Protein AF-A0A7J4P0K3-F1 (afdb_monomer_lite)

Foldseek 3Di:
DDPVVVQVVVLVVVQVVLVVVVWDKDAFDFDADPVRHTDDTFGMKTWDADPVRDIDIFTFDADPDPPDGDRDPPPVVVVVVVD

Secondary structure (DSSP, 8-state):
--THHHHHHHHHHHHHHHHHTT-EEEEEEEEE-TTS-EEEEEEEEEEEE-TT--EEEEEE----BTTB------HHHHHHTT-

Structure (mmCIF, N/CA/C/O backbone):
data_AF-A0A7J4P0K3-F1
#
_entry.id   AF-A0A7J4P0K3-F1
#
loop_
_atom_site.group_PDB
_atom_site.id
_atom_site.type_symbol
_atom_site.label_atom_id
_atom_site.label_alt_id
_atom_site.label_comp_id
_atom_site.label_asym_id
_atom_site.label_entity_id
_atom_site.label_seq_id
_atom_site.pdbx_PDB_ins_code
_atom_site.Cartn_x
_atom_site.Cartn_y
_atom_site.Cartn_z
_atom_site.occupancy
_atom_site.B_iso_or_equiv
_atom_site.auth_seq_id
_atom_site.auth_comp_id
_atom_site.auth_asym_id
_atom_site.auth_atom_id
_atom_site.pdbx_PDB_model_num
ATOM 1 N N . MET A 1 1 ? 20.079 6.345 -19.343 1.00 44.25 1 MET A N 1
ATOM 2 C CA . MET A 1 1 ? 18.924 6.795 -18.533 1.00 44.25 1 MET A CA 1
ATOM 3 C C . MET A 1 1 ? 18.818 5.865 -17.343 1.00 44.25 1 MET A C 1
ATOM 5 O O . MET A 1 1 ? 18.706 4.666 -17.558 1.00 44.25 1 MET A O 1
ATOM 9 N N . SER A 1 2 ? 18.980 6.390 -16.131 1.00 38.81 2 SER A N 1
ATOM 10 C CA . SER A 1 2 ? 18.978 5.613 -14.888 1.00 38.81 2 SER A CA 1
ATOM 11 C C . SER A 1 2 ? 17.603 4.986 -14.614 1.00 38.81 2 SER A C 1
ATOM 13 O O . SER A 1 2 ? 16.565 5.566 -14.956 1.00 38.81 2 SER A O 1
ATOM 15 N N . ASP A 1 3 ? 17.602 3.805 -13.987 1.00 47.38 3 ASP A N 1
ATOM 16 C CA . ASP A 1 3 ? 16.416 2.992 -13.647 1.00 47.38 3 ASP A CA 1
ATOM 17 C C . ASP A 1 3 ? 15.329 3.734 -12.842 1.00 47.38 3 ASP A C 1
ATOM 19 O O . ASP A 1 3 ? 14.170 3.323 -12.834 1.00 47.38 3 ASP A O 1
ATOM 23 N N . ILE A 1 4 ? 15.659 4.896 -12.271 1.00 45.62 4 ILE A N 1
ATOM 24 C CA . ILE A 1 4 ? 14.746 5.826 -11.585 1.00 45.62 4 ILE A CA 1
ATOM 25 C C . ILE A 1 4 ? 13.537 6.201 -12.464 1.00 45.62 4 ILE A C 1
ATOM 27 O O . ILE A 1 4 ? 12.422 6.374 -11.976 1.00 45.62 4 ILE A O 1
ATOM 31 N N . THR A 1 5 ? 13.722 6.276 -13.786 1.00 48.25 5 THR A N 1
ATOM 32 C CA . THR A 1 5 ? 12.646 6.656 -14.721 1.00 48.25 5 THR A CA 1
ATOM 33 C C . THR A 1 5 ? 11.583 5.570 -14.940 1.00 48.25 5 THR A C 1
ATOM 35 O O . THR A 1 5 ? 10.482 5.893 -15.386 1.00 48.25 5 THR A O 1
ATOM 38 N N . LYS A 1 6 ? 11.856 4.300 -14.600 1.00 53.25 6 LYS A N 1
ATOM 39 C CA . LYS A 1 6 ? 10.906 3.180 -14.770 1.00 53.25 6 LYS A CA 1
ATOM 40 C C . LYS A 1 6 ? 10.050 2.890 -13.531 1.00 53.25 6 LYS A C 1
ATOM 42 O O . LYS A 1 6 ? 8.944 2.371 -13.694 1.00 53.25 6 LYS A O 1
ATOM 47 N N . GLY A 1 7 ? 10.516 3.253 -12.333 1.00 57.06 7 GLY A N 1
ATOM 48 C CA . GLY A 1 7 ? 9.774 3.075 -11.074 1.00 57.06 7 GLY A CA 1
ATOM 49 C C . GLY A 1 7 ? 8.549 3.990 -10.961 1.00 57.06 7 GLY A C 1
ATOM 50 O O . GLY A 1 7 ? 7.441 3.525 -10.698 1.00 57.06 7 GLY A O 1
ATOM 51 N N . VAL A 1 8 ? 8.699 5.272 -11.314 1.00 63.25 8 VAL A N 1
ATOM 52 C CA . VAL A 1 8 ? 7.624 6.280 -11.197 1.00 63.25 8 VAL A CA 1
ATOM 53 C C . VAL A 1 8 ? 6.335 5.899 -11.961 1.00 63.25 8 VAL A C 1
ATOM 55 O O . VAL A 1 8 ? 5.238 6.056 -11.415 1.00 63.25 8 VAL A O 1
ATOM 58 N N . PRO A 1 9 ? 6.396 5.346 -13.191 1.00 78.25 9 PRO A N 1
ATOM 59 C CA . PRO A 1 9 ? 5.211 4.818 -13.871 1.00 78.25 9 PRO A CA 1
ATOM 60 C C . PRO A 1 9 ? 4.504 3.651 -13.160 1.00 78.25 9 PRO A C 1
ATOM 62 O O . PRO A 1 9 ? 3.309 3.443 -13.385 1.00 78.25 9 PRO A O 1
ATOM 65 N N . LEU A 1 10 ? 5.207 2.844 -12.360 1.00 78.81 10 LEU A N 1
ATOM 66 C CA . LEU A 1 10 ? 4.612 1.724 -11.619 1.00 78.81 10 LEU A CA 1
ATOM 67 C C . LEU A 1 10 ? 3.887 2.214 -10.365 1.00 78.81 10 LEU A C 1
ATOM 69 O O . LEU A 1 10 ? 2.730 1.840 -10.178 1.00 78.81 10 LEU A O 1
ATOM 73 N N . GLU A 1 11 ? 4.490 3.122 -9.594 1.00 84.38 11 GLU A N 1
ATOM 74 C CA . GLU A 1 11 ? 3.847 3.776 -8.442 1.00 84.38 11 GLU A CA 1
ATOM 75 C C . GLU A 1 11 ? 2.513 4.428 -8.841 1.00 84.38 11 GLU A C 1
ATOM 77 O O . GLU A 1 11 ? 1.481 4.251 -8.191 1.00 84.38 11 GLU A O 1
ATOM 82 N N . ILE A 1 12 ? 2.509 5.169 -9.957 1.00 86.12 12 ILE A N 1
ATOM 83 C CA . ILE A 1 12 ? 1.308 5.841 -10.473 1.00 86.12 12 ILE A CA 1
ATOM 84 C C . ILE A 1 12 ? 0.234 4.819 -10.866 1.00 86.12 12 ILE A C 1
ATOM 86 O O . ILE A 1 12 ? -0.951 5.048 -10.619 1.00 86.12 12 ILE A O 1
ATOM 90 N N . ARG A 1 13 ? 0.620 3.691 -11.474 1.00 85.12 13 ARG A N 1
ATOM 91 C CA . ARG A 1 13 ? -0.326 2.628 -11.846 1.00 85.12 13 ARG A CA 1
ATOM 92 C C . ARG A 1 13 ? -0.917 1.941 -10.621 1.00 85.12 13 ARG A C 1
ATOM 94 O O . ARG A 1 13 ? -2.134 1.783 -10.575 1.00 85.12 13 ARG A O 1
ATOM 101 N N . ALA A 1 14 ? -0.095 1.600 -9.632 1.00 85.75 14 ALA A N 1
ATOM 102 C CA . ALA A 1 14 ? -0.550 1.013 -8.373 1.00 85.75 14 ALA A CA 1
ATOM 103 C C . ALA A 1 14 ? -1.530 1.944 -7.638 1.00 85.75 14 ALA A C 1
ATOM 105 O O . ALA A 1 14 ? -2.585 1.503 -7.192 1.00 85.75 14 ALA A O 1
ATOM 106 N N . HIS A 1 15 ? -1.249 3.249 -7.615 1.00 89.38 15 HIS A N 1
ATOM 107 C CA . HIS A 1 15 ? -2.132 4.258 -7.022 1.00 89.38 15 HIS A CA 1
ATOM 108 C C . HIS A 1 15 ? -3.462 4.411 -7.753 1.00 89.38 15 HIS A C 1
ATOM 110 O O . HIS A 1 15 ? -4.522 4.438 -7.134 1.00 89.38 15 HIS A O 1
ATOM 116 N N . ARG A 1 16 ? -3.447 4.458 -9.086 1.00 89.38 16 ARG A N 1
ATOM 117 C CA . ARG A 1 16 ? -4.693 4.483 -9.869 1.00 89.38 16 ARG A CA 1
ATOM 118 C C . ARG A 1 16 ? -5.510 3.209 -9.663 1.00 89.38 16 ARG A C 1
ATOM 120 O O . ARG A 1 16 ? -6.732 3.278 -9.568 1.00 89.38 16 ARG A O 1
ATOM 127 N N . PHE A 1 17 ? -4.841 2.063 -9.563 1.00 87.62 17 PHE A N 1
ATOM 128 C CA . PHE A 1 17 ? -5.484 0.785 -9.292 1.00 87.62 17 PHE A CA 1
ATOM 129 C C . PHE A 1 17 ? -6.144 0.755 -7.906 1.00 87.62 17 PHE A C 1
ATOM 131 O O . PHE A 1 17 ? -7.307 0.371 -7.806 1.00 87.62 17 PHE A O 1
ATOM 138 N N . SER A 1 18 ? -5.475 1.236 -6.851 1.00 88.38 18 SER A N 1
ATOM 139 C CA . SER A 1 18 ? -6.084 1.325 -5.515 1.00 88.38 18 SER A CA 1
ATOM 140 C C . SER A 1 18 ? -7.310 2.235 -5.492 1.00 88.38 18 SER A C 1
ATOM 142 O O . SER A 1 18 ? -8.337 1.862 -4.924 1.00 88.38 18 SER A O 1
ATOM 144 N N . TRP A 1 19 ? -7.246 3.383 -6.171 1.00 89.38 19 TRP A N 1
ATOM 145 C CA . TRP A 1 19 ? -8.405 4.263 -6.348 1.00 89.38 19 TRP A CA 1
ATOM 146 C C . TRP A 1 19 ? -9.572 3.560 -7.048 1.00 89.38 19 TRP A C 1
ATOM 148 O O . TRP A 1 19 ? -10.706 3.655 -6.585 1.00 89.38 19 TRP A O 1
ATOM 158 N N . HIS A 1 20 ? -9.306 2.803 -8.117 1.00 90.50 20 HIS A N 1
ATOM 159 C CA . HIS A 1 20 ? -10.339 2.057 -8.843 1.00 90.50 20 HIS A CA 1
ATOM 160 C C . HIS A 1 20 ? -11.037 0.994 -7.975 1.00 90.50 20 HIS A C 1
ATOM 162 O O . HIS A 1 20 ? -12.226 0.740 -8.143 1.00 90.50 20 HIS A O 1
ATOM 168 N N . LEU A 1 21 ? -10.333 0.417 -6.997 1.00 87.75 21 LEU A N 1
ATOM 169 C CA . LEU A 1 21 ? -10.899 -0.523 -6.019 1.00 87.75 21 LEU A CA 1
ATOM 170 C C . LEU A 1 21 ? -11.680 0.163 -4.871 1.00 87.75 21 LEU A C 1
ATOM 172 O O . LEU A 1 21 ? -12.221 -0.504 -3.975 1.00 87.75 21 LEU A O 1
ATOM 176 N N . GLY A 1 22 ? -11.755 1.497 -4.886 1.00 92.06 22 GLY A N 1
ATOM 177 C CA . GLY A 1 22 ? -12.450 2.309 -3.889 1.00 92.06 22 GLY A CA 1
ATOM 178 C C . GLY A 1 22 ? -11.633 2.579 -2.626 1.00 92.06 22 GLY A C 1
ATOM 179 O O . GLY A 1 22 ? -12.220 2.786 -1.567 1.00 92.06 22 GLY A O 1
ATOM 180 N N . TYR A 1 23 ? -10.300 2.534 -2.709 1.00 93.31 23 TYR A N 1
ATOM 181 C CA . TYR A 1 23 ? -9.425 2.958 -1.616 1.00 93.31 23 TYR A CA 1
ATOM 182 C C . TYR A 1 23 ? -9.083 4.439 -1.756 1.00 93.31 23 TYR A C 1
ATOM 184 O O . TYR A 1 23 ? -8.661 4.893 -2.822 1.00 93.31 23 TYR A O 1
ATOM 192 N N . VAL A 1 24 ? -9.151 5.172 -0.647 1.00 93.25 24 VAL A N 1
ATOM 193 C CA . VAL A 1 24 ? -8.459 6.458 -0.532 1.00 93.25 24 VAL A CA 1
ATOM 194 C C . VAL A 1 24 ? -6.977 6.140 -0.404 1.00 93.25 24 VAL A C 1
ATOM 196 O O . VAL A 1 24 ? -6.591 5.356 0.462 1.00 93.25 24 VAL A O 1
ATOM 199 N N . SER A 1 25 ? -6.141 6.681 -1.288 1.00 92.44 25 SER A N 1
ATOM 200 C CA . SER A 1 25 ? -4.736 6.270 -1.349 1.00 92.44 25 SER A CA 1
ATOM 201 C C . SER A 1 25 ? -3.760 7.417 -1.574 1.00 92.44 25 SER A C 1
ATOM 203 O O . SER A 1 25 ? -4.073 8.402 -2.251 1.00 92.44 25 SER A O 1
ATOM 205 N N . ARG A 1 26 ? -2.555 7.266 -1.016 1.00 90.69 26 ARG A N 1
ATOM 206 C CA . ARG A 1 26 ? -1.426 8.204 -1.093 1.00 90.69 26 ARG A CA 1
ATOM 207 C C . ARG A 1 26 ? -0.170 7.454 -1.542 1.00 90.69 26 ARG A C 1
ATOM 209 O O . ARG A 1 26 ? -0.039 6.261 -1.282 1.00 90.69 26 ARG A O 1
ATOM 216 N N . ARG A 1 27 ? 0.719 8.158 -2.245 1.00 89.38 27 ARG A N 1
ATOM 217 C CA . ARG A 1 27 ? 2.002 7.633 -2.732 1.00 89.38 27 ARG A CA 1
ATOM 218 C C . ARG A 1 27 ? 3.180 8.223 -1.966 1.00 89.38 27 ARG A C 1
ATOM 220 O O . ARG A 1 27 ? 3.021 9.330 -1.450 1.00 89.38 27 ARG A O 1
ATOM 227 N N . ARG A 1 28 ? 4.327 7.534 -2.005 1.00 85.94 28 ARG A N 1
ATOM 228 C CA . ARG A 1 28 ? 5.618 7.959 -1.433 1.00 85.94 28 ARG A CA 1
ATOM 229 C C . ARG A 1 28 ? 5.470 8.348 0.029 1.00 85.94 28 ARG A C 1
ATOM 231 O O . ARG A 1 28 ? 5.459 9.527 0.379 1.00 85.94 28 ARG A O 1
ATOM 238 N N . ILE A 1 29 ? 5.195 7.343 0.843 1.00 85.19 29 ILE A N 1
ATOM 239 C CA . ILE A 1 29 ? 4.998 7.503 2.274 1.00 85.19 29 ILE A CA 1
ATOM 240 C C . ILE A 1 29 ? 6.255 7.026 2.970 1.00 85.19 29 ILE A C 1
ATOM 242 O O . ILE A 1 29 ? 6.551 5.836 2.958 1.00 85.19 29 ILE A O 1
ATOM 246 N N . GLU A 1 30 ? 6.931 7.972 3.594 1.00 82.88 30 GLU A N 1
ATOM 247 C CA . GLU A 1 30 ? 8.039 7.722 4.502 1.00 82.88 30 GLU A CA 1
ATOM 248 C C . GLU A 1 30 ? 7.449 7.358 5.871 1.00 82.88 30 GLU A C 1
ATOM 250 O O . GLU A 1 30 ? 6.584 8.073 6.399 1.00 82.88 30 GLU A O 1
ATOM 255 N N . LEU A 1 31 ? 7.860 6.218 6.425 1.00 75.62 31 LEU A N 1
ATOM 256 C CA . LEU A 1 31 ? 7.499 5.821 7.782 1.00 75.62 31 LEU A CA 1
ATOM 257 C C . LEU A 1 31 ? 8.658 6.089 8.728 1.00 75.62 31 LEU A C 1
ATOM 259 O O . LEU A 1 31 ? 9.771 5.618 8.509 1.00 75.62 31 LEU A O 1
ATOM 263 N N . PHE A 1 32 ? 8.352 6.761 9.830 1.00 75.31 32 PHE A N 1
ATOM 264 C CA . PHE A 1 32 ? 9.298 7.042 10.899 1.00 75.31 32 PHE A CA 1
ATOM 265 C C . PHE A 1 32 ? 8.862 6.326 12.177 1.00 75.31 32 PHE A C 1
ATOM 267 O O . PHE A 1 32 ? 7.666 6.149 12.421 1.00 75.31 32 PHE A O 1
ATOM 274 N N . SER A 1 33 ? 9.831 5.908 12.987 1.00 73.75 33 SER A N 1
ATOM 275 C CA . SER A 1 33 ? 9.590 5.469 14.357 1.00 73.75 33 SER A CA 1
ATOM 276 C C . SER A 1 33 ? 9.276 6.664 15.257 1.00 73.75 33 SER A C 1
ATOM 278 O O . SER A 1 33 ? 9.534 7.814 14.897 1.00 73.75 33 SER A O 1
ATOM 280 N N . ASP A 1 34 ? 8.784 6.392 16.465 1.00 75.25 34 ASP A N 1
ATOM 281 C CA . ASP A 1 34 ? 8.537 7.429 17.479 1.00 75.25 34 ASP A CA 1
ATOM 282 C C . ASP A 1 34 ? 9.824 8.168 17.898 1.00 75.25 34 ASP A C 1
ATOM 284 O O . ASP A 1 34 ? 9.781 9.298 18.377 1.00 75.25 34 ASP A O 1
ATOM 288 N N . GLU A 1 35 ? 10.982 7.546 17.670 1.00 80.06 35 GLU A N 1
ATOM 289 C CA . GLU A 1 35 ? 12.314 8.116 17.902 1.00 80.06 35 GLU A CA 1
ATOM 290 C C . GLU A 1 35 ? 12.821 8.946 16.706 1.00 80.06 35 GLU A C 1
ATOM 292 O O . GLU A 1 35 ? 13.920 9.494 16.753 1.00 80.06 35 GLU A O 1
ATOM 297 N N . GLY A 1 36 ? 12.034 9.042 15.627 1.00 72.00 36 GLY A N 1
ATOM 298 C CA . GLY A 1 36 ? 12.372 9.775 14.406 1.00 72.00 36 GLY A CA 1
ATOM 299 C C . GLY A 1 36 ? 13.262 9.009 13.425 1.00 72.00 36 GLY A C 1
ATOM 300 O O . GLY A 1 36 ? 13.712 9.591 12.440 1.00 72.00 36 GLY A O 1
ATOM 301 N N . ASN A 1 37 ? 13.512 7.718 13.659 1.00 71.12 37 ASN A N 1
ATOM 302 C CA . ASN A 1 37 ? 14.301 6.891 12.748 1.00 71.12 37 ASN A CA 1
ATOM 303 C C . ASN A 1 37 ? 13.440 6.458 11.556 1.00 71.12 37 ASN A C 1
ATOM 305 O O . ASN A 1 37 ? 12.335 5.953 11.745 1.00 71.12 37 ASN A O 1
ATOM 309 N N . GLU A 1 38 ? 13.942 6.626 10.334 1.00 72.19 38 GLU A N 1
ATOM 310 C CA . GLU A 1 38 ? 13.277 6.123 9.128 1.00 72.19 38 GLU A CA 1
ATOM 311 C C . GLU A 1 38 ? 13.215 4.586 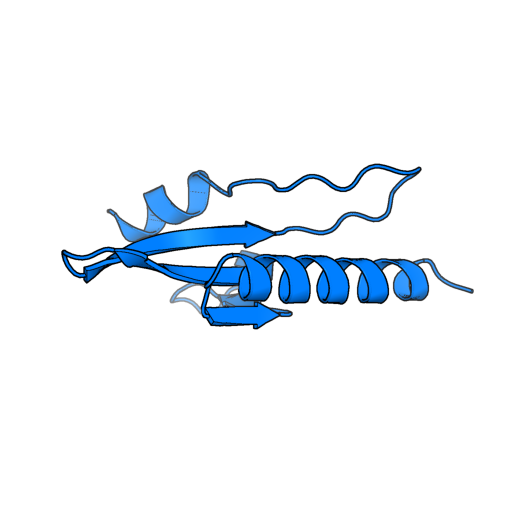9.176 1.00 72.19 38 GLU A C 1
ATOM 313 O O . GLU A 1 38 ? 14.237 3.910 9.304 1.00 72.19 38 GLU A O 1
ATOM 318 N N . ILE A 1 39 ? 12.003 4.032 9.131 1.00 70.81 39 ILE A N 1
ATOM 319 C CA . ILE A 1 39 ? 11.761 2.587 9.193 1.00 70.81 39 ILE A CA 1
ATOM 320 C C . ILE A 1 39 ? 11.814 2.001 7.785 1.00 70.81 39 ILE A C 1
ATOM 322 O O . ILE A 1 39 ? 12.505 1.011 7.547 1.00 70.81 39 ILE A O 1
ATOM 326 N N . THR A 1 40 ? 11.014 2.555 6.871 1.00 69.75 40 THR A N 1
ATOM 327 C CA . THR A 1 40 ? 10.882 2.072 5.494 1.00 69.75 40 THR A CA 1
ATOM 328 C C . THR A 1 40 ? 10.036 3.028 4.652 1.00 69.75 40 THR A C 1
ATOM 330 O O . THR A 1 40 ? 9.180 3.742 5.184 1.00 69.75 40 THR A O 1
ATOM 333 N N . ASP A 1 41 ? 10.210 2.949 3.336 1.00 76.19 41 ASP A N 1
ATOM 334 C CA . ASP A 1 41 ? 9.392 3.653 2.356 1.00 76.19 41 ASP A CA 1
ATOM 335 C C . ASP A 1 41 ? 8.273 2.762 1.814 1.00 76.19 41 ASP A C 1
ATOM 337 O O . ASP A 1 41 ? 8.479 1.613 1.418 1.00 76.19 41 ASP A O 1
ATOM 341 N N . ILE A 1 42 ? 7.066 3.318 1.745 1.00 81.88 42 ILE A N 1
ATOM 342 C CA . ILE A 1 42 ? 5.914 2.705 1.084 1.00 81.88 42 ILE A CA 1
ATOM 343 C C . ILE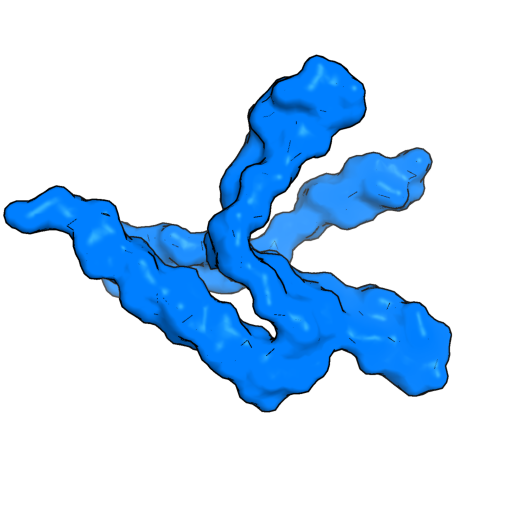 A 1 42 ? 5.593 3.493 -0.182 1.00 81.88 42 ILE A C 1
ATOM 345 O O . ILE A 1 42 ? 5.201 4.664 -0.133 1.00 81.88 42 ILE A O 1
ATOM 349 N N . ASP A 1 43 ? 5.631 2.816 -1.326 1.00 85.62 43 ASP A N 1
ATOM 350 C CA . ASP A 1 43 ? 5.319 3.449 -2.606 1.00 85.62 43 ASP A CA 1
ATOM 351 C C . ASP A 1 43 ? 3.860 3.885 -2.703 1.00 85.62 43 ASP A C 1
ATOM 353 O O . ASP A 1 43 ? 3.582 4.998 -3.154 1.00 85.62 43 ASP A O 1
ATOM 357 N N . VAL A 1 44 ? 2.915 3.035 -2.278 1.00 87.19 44 VAL A N 1
ATOM 358 C CA . VAL A 1 44 ? 1.485 3.379 -2.215 1.00 87.19 44 VAL A CA 1
ATOM 359 C C . VAL A 1 44 ? 0.803 2.733 -1.008 1.00 87.19 44 VAL A C 1
ATOM 361 O O . VAL A 1 44 ? 0.839 1.517 -0.838 1.00 87.19 44 VAL A O 1
ATOM 364 N N . LEU A 1 45 ? 0.082 3.533 -0.226 1.00 88.44 45 LEU A N 1
ATOM 365 C CA . LEU A 1 45 ? -0.831 3.092 0.833 1.00 88.44 45 LEU A CA 1
ATOM 366 C C . LEU A 1 45 ? -2.267 3.401 0.417 1.00 88.44 45 LEU A C 1
ATOM 368 O O . LEU A 1 45 ? -2.562 4.519 -0.012 1.00 88.44 45 LEU A O 1
ATOM 372 N N . GLY A 1 46 ? -3.169 2.440 0.591 1.00 90.56 46 GLY A N 1
ATOM 373 C CA . GLY A 1 46 ? -4.607 2.631 0.427 1.00 90.56 46 GLY A CA 1
ATOM 374 C C . GLY A 1 46 ? -5.380 2.212 1.671 1.00 90.56 46 GLY A C 1
ATOM 375 O O . GLY A 1 46 ? -5.096 1.166 2.252 1.00 90.56 46 GLY A O 1
ATOM 376 N N . ILE A 1 47 ? -6.395 2.994 2.041 1.00 91.50 47 ILE A N 1
ATOM 377 C CA . ILE A 1 47 ? -7.317 2.702 3.143 1.00 91.50 47 ILE A CA 1
ATOM 378 C C . ILE A 1 47 ? -8.757 2.736 2.621 1.00 91.50 47 ILE A C 1
ATOM 380 O O . ILE A 1 47 ? -9.155 3.647 1.891 1.00 91.50 47 ILE A O 1
ATOM 384 N N . LYS A 1 48 ? -9.538 1.723 2.995 1.00 92.00 48 LYS A N 1
ATOM 385 C CA . LYS A 1 48 ? -10.975 1.616 2.730 1.00 92.00 48 LYS A CA 1
ATOM 386 C C . LYS A 1 48 ? -11.678 1.117 3.986 1.00 92.00 48 LYS A C 1
ATOM 388 O O . LYS A 1 48 ? -11.159 0.231 4.654 1.00 92.00 48 LYS A O 1
ATOM 393 N N . PHE A 1 49 ? -12.856 1.643 4.286 1.00 90.56 49 PHE A N 1
ATOM 394 C CA . PHE A 1 49 ? -13.664 1.196 5.420 1.00 90.56 49 PHE A CA 1
ATOM 395 C C . PHE A 1 49 ? -14.815 0.315 4.933 1.00 90.56 49 PHE A C 1
ATOM 397 O O . PHE A 1 49 ? -15.348 0.537 3.844 1.00 90.56 49 PHE A O 1
ATOM 404 N N . ASP A 1 50 ? -15.158 -0.714 5.705 1.00 92.19 50 ASP A N 1
ATOM 405 C CA . ASP A 1 50 ? -16.367 -1.504 5.468 1.00 92.19 50 ASP A CA 1
ATOM 406 C C . ASP A 1 50 ? -17.607 -0.853 6.113 1.00 92.19 50 ASP A C 1
ATOM 408 O O . ASP A 1 50 ? -17.543 0.253 6.656 1.00 92.19 50 ASP A O 1
ATOM 412 N N . SER A 1 51 ? -18.752 -1.539 6.057 1.00 94.94 51 SER A N 1
ATOM 413 C CA . SER A 1 51 ? -20.010 -1.060 6.645 1.00 94.94 51 SER A CA 1
ATOM 414 C C . SER A 1 51 ? -19.964 -0.893 8.168 1.00 94.94 51 SER A C 1
ATOM 416 O O . SER A 1 51 ? -20.809 -0.198 8.719 1.00 94.94 51 SER A O 1
ATOM 418 N N . ASN A 1 52 ? -18.993 -1.511 8.843 1.00 96.56 52 ASN A N 1
ATOM 419 C CA . ASN A 1 52 ? -18.792 -1.433 10.288 1.00 96.56 52 ASN A CA 1
ATOM 420 C C . ASN A 1 52 ? -17.659 -0.464 10.658 1.00 96.56 52 ASN A C 1
ATOM 422 O O . ASN A 1 52 ? -17.173 -0.498 11.787 1.00 96.56 52 ASN A O 1
ATOM 426 N N . LEU A 1 53 ? -17.206 0.370 9.713 1.00 90.44 53 LEU A N 1
ATOM 427 C CA . LEU A 1 53 ? -16.070 1.280 9.877 1.00 90.44 53 LEU A CA 1
ATOM 428 C C . LEU A 1 53 ? -14.751 0.565 10.209 1.00 90.44 53 LEU A C 1
ATOM 430 O O . LEU A 1 53 ? -13.828 1.176 10.749 1.00 90.44 53 LEU A O 1
ATOM 434 N N . LYS A 1 54 ? -14.610 -0.718 9.857 1.00 90.44 54 LYS A N 1
ATOM 435 C CA . LYS A 1 54 ? -13.345 -1.432 10.034 1.00 90.44 54 LYS A CA 1
ATOM 436 C C . LYS A 1 54 ? -12.377 -1.067 8.903 1.00 90.44 54 LYS A C 1
ATOM 438 O O . LYS A 1 54 ? -12.743 -1.193 7.727 1.00 90.44 54 LYS A O 1
ATOM 443 N N . PRO A 1 55 ? -11.137 -0.649 9.217 1.00 87.31 55 PRO A N 1
ATOM 444 C CA . PRO A 1 55 ? -10.165 -0.298 8.195 1.00 87.31 55 PRO A CA 1
ATOM 445 C C . PRO A 1 55 ? -9.647 -1.547 7.473 1.00 87.31 55 PRO A C 1
ATOM 447 O O . PRO A 1 55 ? -9.217 -2.526 8.083 1.00 87.31 55 PRO A O 1
ATOM 450 N N . ASN A 1 56 ? -9.636 -1.479 6.147 1.00 86.50 56 ASN A N 1
ATOM 451 C CA . ASN A 1 56 ? -8.960 -2.399 5.248 1.00 86.50 56 ASN A CA 1
ATOM 452 C C . ASN A 1 56 ? -7.800 -1.648 4.598 1.00 86.50 56 ASN A C 1
ATOM 454 O O . ASN A 1 56 ? -8.011 -0.683 3.862 1.00 86.50 56 ASN A O 1
ATOM 458 N N . ILE A 1 57 ? -6.579 -2.098 4.877 1.00 86.44 57 ILE A N 1
ATOM 459 C CA . ILE A 1 57 ? -5.348 -1.433 4.447 1.00 86.44 57 ILE A CA 1
ATOM 460 C C . ILE A 1 57 ? -4.668 -2.267 3.360 1.00 86.44 57 ILE A C 1
ATOM 462 O O . ILE A 1 57 ? -4.547 -3.491 3.484 1.00 86.44 57 ILE A O 1
ATOM 466 N N . ILE A 1 58 ? -4.219 -1.598 2.300 1.00 82.75 58 ILE A N 1
ATOM 467 C CA . ILE A 1 58 ? -3.371 -2.167 1.250 1.00 82.75 58 ILE A CA 1
ATOM 468 C C . ILE A 1 58 ? -2.080 -1.365 1.132 1.00 82.75 58 ILE A C 1
ATOM 470 O O . ILE A 1 58 ? -2.078 -0.144 1.282 1.00 82.75 58 ILE A O 1
ATOM 474 N N . LEU A 1 59 ? -0.994 -2.076 0.859 1.00 84.81 59 LEU A N 1
ATOM 475 C CA . LEU A 1 59 ? 0.351 -1.538 0.724 1.00 84.81 59 LEU A CA 1
ATOM 476 C C . LEU A 1 59 ? 0.925 -2.060 -0.588 1.00 84.81 59 LEU A C 1
ATOM 478 O O . LEU A 1 59 ? 0.821 -3.255 -0.874 1.00 84.81 59 LEU A O 1
ATOM 482 N N . PHE A 1 60 ? 1.494 -1.164 -1.381 1.00 80.38 60 PHE A N 1
ATOM 483 C CA . PHE A 1 60 ? 2.238 -1.500 -2.581 1.00 80.38 60 PHE A CA 1
ATOM 484 C C . PHE A 1 60 ? 3.682 -1.070 -2.388 1.00 80.38 60 PHE A C 1
ATOM 486 O O . PHE A 1 60 ? 3.943 0.074 -2.025 1.00 80.38 60 PHE A O 1
ATOM 493 N N . GLU A 1 61 ? 4.583 -1.991 -2.696 1.00 81.06 61 GLU A N 1
ATOM 494 C CA . GLU A 1 61 ? 5.999 -1.732 -2.902 1.00 81.06 61 GLU A CA 1
ATOM 495 C C . GLU A 1 61 ? 6.289 -2.110 -4.356 1.00 81.06 61 GLU A C 1
ATOM 497 O O . GLU A 1 61 ? 5.999 -3.221 -4.808 1.00 81.06 61 GLU A O 1
ATOM 502 N N . THR A 1 62 ? 6.758 -1.153 -5.136 1.00 73.62 62 THR A N 1
ATOM 503 C CA . THR A 1 62 ? 6.970 -1.260 -6.571 1.00 73.62 62 THR A CA 1
ATOM 504 C C . THR A 1 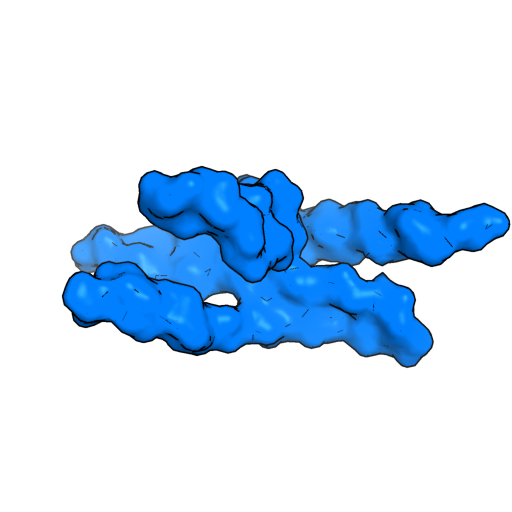62 ? 8.453 -1.441 -6.844 1.00 73.62 62 THR A C 1
ATOM 506 O O . THR A 1 62 ? 9.252 -0.516 -6.810 1.00 73.62 62 THR A O 1
ATOM 509 N N . LYS A 1 63 ? 8.838 -2.677 -7.160 1.00 71.19 63 LYS A N 1
ATOM 510 C CA . LYS A 1 63 ? 10.185 -2.977 -7.650 1.00 71.19 63 LYS A CA 1
ATOM 511 C C . LYS A 1 63 ? 10.169 -2.994 -9.170 1.00 71.19 63 LYS A C 1
ATOM 513 O O . LYS A 1 63 ? 9.236 -3.501 -9.787 1.00 71.19 63 LYS A O 1
ATOM 518 N N . SER A 1 64 ? 11.195 -2.410 -9.777 1.00 59.75 64 SE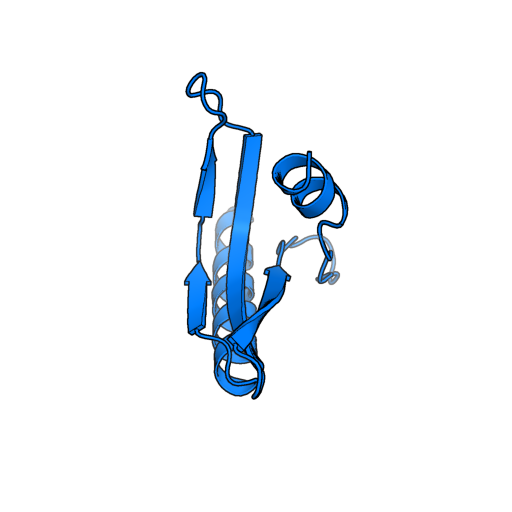R A N 1
ATOM 519 C CA . SER A 1 64 ? 11.405 -2.437 -11.223 1.00 59.75 64 SER A CA 1
ATOM 520 C C . SER A 1 64 ? 12.655 -3.258 -11.533 1.00 59.75 64 SER A C 1
ATOM 522 O O . SER A 1 64 ? 13.667 -2.719 -11.967 1.00 59.75 64 SER A O 1
ATOM 524 N N . GLU A 1 65 ? 12.579 -4.573 -11.342 1.00 58.00 65 GLU A N 1
ATOM 525 C CA . GLU A 1 65 ? 13.594 -5.521 -11.813 1.00 58.00 65 GLU A CA 1
ATOM 526 C C . GLU A 1 65 ? 12.972 -6.467 -12.839 1.00 58.00 65 GLU A C 1
ATOM 528 O O . GLU A 1 65 ? 11.882 -6.982 -12.604 1.00 58.00 65 GLU A O 1
AT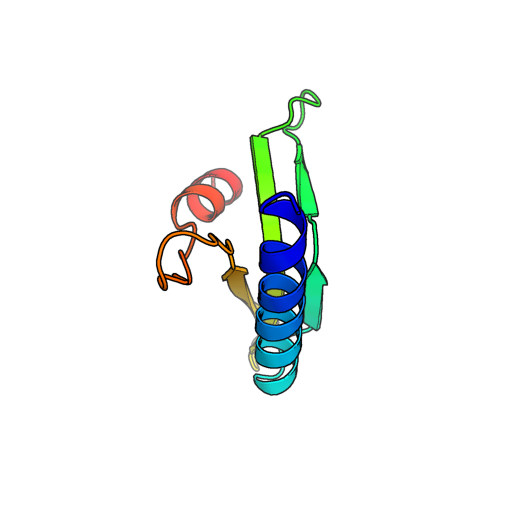OM 533 N N . LYS A 1 66 ? 13.643 -6.663 -13.988 1.00 47.62 66 LYS A N 1
ATOM 534 C CA . LYS A 1 66 ? 13.338 -7.649 -15.055 1.00 47.62 66 LYS A CA 1
ATOM 535 C C . LYS A 1 66 ? 11.880 -8.180 -15.095 1.00 47.62 66 LYS A C 1
ATOM 537 O O . LYS A 1 66 ? 11.660 -9.385 -15.125 1.00 47.62 66 LYS A O 1
ATOM 542 N N . GLY A 1 67 ? 10.883 -7.287 -15.134 1.00 37.66 67 GLY A N 1
ATOM 543 C CA . GLY A 1 67 ? 9.473 -7.636 -15.358 1.00 37.66 67 GLY A CA 1
ATOM 544 C C . GLY A 1 67 ? 8.635 -8.093 -14.151 1.00 37.66 67 GLY A C 1
ATOM 545 O O . GLY A 1 67 ? 7.501 -8.508 -14.375 1.00 37.66 67 GLY A O 1
ATOM 546 N N . TYR A 1 68 ? 9.113 -7.994 -12.906 1.00 36.62 68 TYR A N 1
ATOM 547 C CA . TYR A 1 68 ? 8.334 -8.380 -11.718 1.00 36.62 68 TYR A CA 1
ATOM 548 C C . TYR A 1 68 ? 7.875 -7.166 -10.901 1.00 36.62 68 TYR A C 1
ATOM 550 O O . TYR A 1 68 ? 8.694 -6.415 -10.389 1.00 36.62 68 TYR A O 1
ATOM 558 N N . ALA A 1 69 ? 6.557 -7.011 -10.737 1.00 42.06 69 ALA A N 1
ATOM 559 C CA . ALA A 1 69 ? 5.944 -6.094 -9.777 1.00 42.06 69 ALA A CA 1
ATOM 560 C C . ALA A 1 69 ? 5.075 -6.913 -8.811 1.00 42.06 69 ALA A C 1
ATOM 562 O O . ALA A 1 69 ? 4.112 -7.550 -9.241 1.00 42.06 69 ALA A O 1
ATOM 563 N N . SER A 1 70 ? 5.416 -6.937 -7.521 1.00 41.44 70 SER A N 1
ATOM 564 C CA . SER A 1 70 ? 4.691 -7.714 -6.507 1.00 41.44 70 SER A CA 1
ATOM 565 C C . SER A 1 70 ? 4.034 -6.813 -5.468 1.00 41.44 70 SER A C 1
ATOM 567 O O . SER A 1 70 ? 4.697 -5.984 -4.858 1.00 41.44 70 SER A O 1
ATOM 569 N N . ILE A 1 71 ? 2.745 -7.029 -5.208 1.00 49.09 71 ILE A N 1
ATOM 570 C CA . ILE A 1 71 ? 2.017 -6.397 -4.103 1.00 49.09 71 ILE A CA 1
ATOM 571 C C . ILE A 1 71 ? 2.375 -7.156 -2.821 1.00 49.09 71 ILE A C 1
ATOM 573 O O . ILE A 1 71 ? 1.776 -8.189 -2.512 1.00 49.09 71 ILE A O 1
ATOM 577 N N . LEU A 1 72 ? 3.381 -6.686 -2.086 1.00 49.41 72 LEU A N 1
ATOM 578 C CA . LEU A 1 72 ? 3.716 -7.253 -0.784 1.00 49.41 72 LEU A CA 1
ATOM 579 C C . LEU A 1 72 ? 2.784 -6.660 0.271 1.00 49.41 72 LEU A C 1
ATOM 581 O O . LEU A 1 72 ? 2.883 -5.502 0.660 1.00 49.41 72 LEU A O 1
ATOM 585 N N . LYS A 1 73 ? 1.862 -7.484 0.772 1.00 45.91 73 LYS A N 1
ATOM 586 C CA . LYS A 1 73 ? 1.133 -7.172 2.000 1.00 45.91 73 LYS A CA 1
ATOM 587 C C . LYS A 1 73 ? 2.169 -7.191 3.128 1.00 45.91 73 LYS A C 1
ATOM 589 O O . LYS A 1 73 ? 2.553 -8.278 3.558 1.00 45.91 73 LYS A O 1
ATOM 594 N N . ILE A 1 74 ? 2.646 -6.025 3.574 1.00 50.78 74 ILE A N 1
ATOM 595 C CA . ILE A 1 74 ? 3.593 -5.910 4.696 1.00 50.78 74 ILE A CA 1
ATOM 596 C C . ILE A 1 74 ? 2.859 -6.334 5.977 1.00 50.78 74 ILE A C 1
ATOM 598 O O . ILE A 1 74 ? 2.353 -5.521 6.744 1.00 50.78 74 ILE A O 1
ATOM 602 N N . LYS A 1 75 ? 2.733 -7.648 6.188 1.00 46.28 75 LYS A N 1
ATOM 603 C CA . LYS A 1 75 ? 2.086 -8.236 7.369 1.00 46.28 75 LYS A CA 1
ATOM 604 C C . LYS A 1 75 ? 2.821 -7.862 8.663 1.00 46.28 75 LYS A C 1
ATOM 606 O O . LYS A 1 75 ? 2.190 -7.857 9.710 1.00 46.28 75 LYS A O 1
ATOM 611 N N . GLY A 1 76 ? 4.112 -7.521 8.5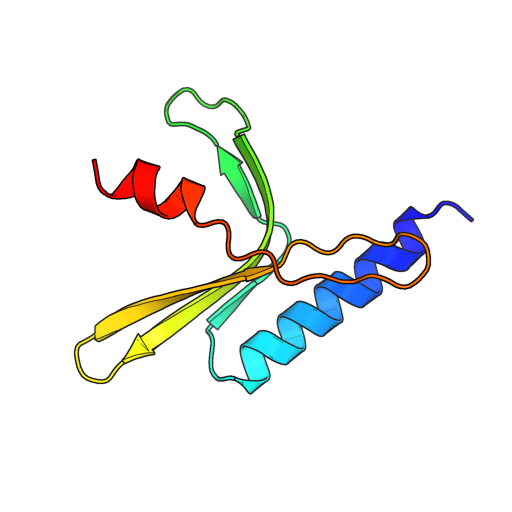84 1.00 39.84 76 GLY A N 1
ATOM 612 C CA . GLY A 1 76 ? 4.933 -7.152 9.740 1.00 39.84 76 GLY A CA 1
ATOM 613 C C . GLY A 1 76 ? 4.549 -5.821 10.394 1.00 39.84 76 GLY A C 1
ATOM 614 O O . GLY A 1 76 ? 4.609 -5.716 11.613 1.00 39.84 76 GLY A O 1
ATOM 615 N N . LEU A 1 77 ? 4.073 -4.833 9.625 1.00 46.34 77 LEU A N 1
ATOM 616 C CA . LEU A 1 77 ? 3.788 -3.495 10.161 1.00 46.34 77 LEU A CA 1
ATOM 617 C C . LEU A 1 77 ? 2.510 -3.467 11.020 1.00 46.34 77 LEU A C 1
ATOM 619 O O . LEU A 1 77 ? 2.446 -2.788 12.036 1.00 46.34 77 LEU A O 1
ATOM 623 N N . LEU A 1 78 ? 1.502 -4.268 10.655 1.00 45.62 78 LEU A N 1
ATOM 624 C CA . LEU A 1 78 ? 0.267 -4.405 11.439 1.00 45.62 78 LEU A CA 1
ATOM 625 C C . LEU A 1 78 ? 0.487 -5.120 12.781 1.00 45.62 78 LEU A C 1
ATOM 627 O O . LEU A 1 78 ? -0.331 -4.962 13.680 1.00 45.62 78 LEU A O 1
ATOM 631 N N . GLY A 1 79 ? 1.556 -5.909 12.919 1.00 44.16 79 GLY A N 1
ATOM 632 C CA . GLY A 1 79 ? 1.946 -6.492 14.204 1.00 44.16 79 GLY A CA 1
ATOM 633 C C . GLY A 1 79 ? 2.550 -5.458 15.156 1.00 44.16 79 GLY A C 1
ATOM 634 O O . GLY A 1 79 ? 2.344 -5.561 16.356 1.00 44.16 79 GLY A O 1
ATOM 635 N N . TYR A 1 80 ? 3.229 -4.441 14.617 1.00 41.00 80 TYR A N 1
ATOM 636 C CA . TYR A 1 80 ? 3.871 -3.384 15.401 1.00 41.00 80 TYR A CA 1
ATOM 637 C C . TYR A 1 80 ? 2.862 -2.396 16.013 1.00 41.00 80 TYR A C 1
ATOM 639 O O . TYR A 1 80 ? 3.045 -1.955 17.136 1.00 41.00 80 TYR A O 1
ATOM 647 N N . TYR A 1 81 ? 1.760 -2.098 15.313 1.00 39.53 81 TYR A N 1
ATOM 648 C CA . TYR A 1 81 ? 0.705 -1.188 15.800 1.00 39.53 81 TYR A CA 1
ATOM 649 C C . TYR A 1 81 ? -0.426 -1.870 16.597 1.00 39.53 81 TYR A C 1
ATOM 651 O O . TYR A 1 81 ? -1.349 -1.189 17.035 1.00 39.53 81 TYR A O 1
ATOM 659 N N . ASN A 1 82 ? -0.400 -3.200 16.748 1.00 40.62 82 ASN A N 1
ATOM 660 C CA . ASN A 1 82 ? -1.370 -3.962 17.556 1.00 40.62 82 ASN A CA 1
ATOM 661 C C . ASN A 1 82 ? -0.780 -4.453 18.896 1.00 40.62 82 ASN A C 1
ATOM 663 O O . ASN A 1 82 ? -1.393 -5.309 19.537 1.00 40.62 82 ASN A O 1
ATOM 667 N N . ALA A 1 83 ? 0.406 -3.968 19.277 1.00 37.38 83 ALA A N 1
ATOM 668 C CA . ALA A 1 83 ? 1.026 -4.222 20.576 1.00 37.38 83 ALA A CA 1
ATOM 669 C C . ALA A 1 83 ? 0.611 -3.158 21.601 1.00 37.38 83 ALA A C 1
ATOM 671 O O . ALA A 1 83 ? 0.512 -1.975 21.205 1.00 37.38 83 ALA A O 1
#

Radius of gyration: 14.11 Å; chains: 1; bounding box: 39×18×39 Å

pLDDT: mean 71.58, std 19.36, range [36.62, 96.56]

Sequence (83 aa):
MSDITKGVPLEIRAHRFSWHLGYVSRRRIELFSDEGNEITDIDVLGIKFDSNLKPNIILFETKSEKGYASILKIKGLLGYYNA